Protein AF-A0A950T5U3-F1 (afdb_monomer)

Radius of gyration: 17.15 Å; Cα contacts (8 Å, |Δi|>4): 150; chains: 1; bounding box: 38×32×48 Å

Sequence (134 aa):
EMARAEHLTLATDRLVYFAHWITPELMPKRYDTHFFIAPAPEEQEAIYDRLETTEGVWIQPGAALQGFKQKQFPIAFPTYHQLRDLAAFHSIQEALDAARMRYIPTHRPIMTLKDGKRHLQLPDDDSPDGLWIV

Structure (mmCIF, N/CA/C/O backbone):
data_AF-A0A950T5U3-F1
#
_entry.id   AF-A0A950T5U3-F1
#
loop_
_atom_site.group_PDB
_atom_site.id
_atom_site.type_symbol
_atom_site.label_atom_id
_atom_site.label_alt_id
_atom_site.label_comp_id
_atom_site.label_asym_id
_atom_site.label_entity_id
_atom_site.label_seq_id
_atom_site.pdbx_PDB_ins_code
_atom_site.Cartn_x
_atom_site.Cartn_y
_atom_site.Cartn_z
_atom_site.occupancy
_atom_site.B_iso_or_equiv
_atom_site.auth_seq_id
_atom_site.auth_comp_id
_atom_site.auth_asym_id
_atom_site.auth_atom_id
_atom_site.pdbx_PDB_model_num
ATOM 1 N N . GLU A 1 1 ? 4.443 -14.213 20.468 1.00 80.00 1 GLU A N 1
ATOM 2 C CA . GLU A 1 1 ? 4.926 -13.859 21.820 1.00 80.00 1 GLU A CA 1
ATOM 3 C C . GLU A 1 1 ? 4.019 -12.876 22.563 1.00 80.00 1 GLU A C 1
ATOM 5 O O . GLU A 1 1 ? 3.261 -13.359 23.391 1.00 80.00 1 GLU A O 1
ATOM 10 N N . MET A 1 2 ? 3.984 -11.570 22.253 1.00 92.31 2 MET A N 1
ATOM 11 C CA . MET A 1 2 ? 3.206 -10.574 23.032 1.00 92.31 2 MET A CA 1
ATOM 12 C C . MET A 1 2 ? 1.724 -10.939 23.238 1.00 92.31 2 MET A C 1
ATOM 14 O O . MET A 1 2 ? 1.284 -11.059 24.373 1.00 92.31 2 MET A O 1
ATOM 18 N N . ALA A 1 3 ? 0.963 -11.200 22.166 1.00 93.81 3 ALA A N 1
ATOM 19 C CA . ALA A 1 3 ? -0.460 -11.546 22.292 1.00 93.81 3 ALA A CA 1
ATOM 20 C C . ALA A 1 3 ? -0.703 -12.780 23.181 1.00 93.81 3 ALA A C 1
ATOM 22 O O . ALA A 1 3 ? -1.693 -12.845 23.895 1.00 93.81 3 ALA A O 1
ATOM 23 N N . ARG A 1 4 ? 0.226 -13.746 23.185 1.00 93.81 4 ARG A N 1
ATOM 24 C CA . ARG A 1 4 ? 0.134 -14.927 24.051 1.00 93.81 4 ARG A CA 1
ATOM 25 C C . ARG A 1 4 ? 0.408 -14.575 25.514 1.00 93.81 4 ARG A C 1
ATOM 27 O O . ARG A 1 4 ? -0.318 -15.061 26.372 1.00 93.81 4 ARG A O 1
ATOM 34 N N . ALA A 1 5 ? 1.438 -13.770 25.782 1.00 96.88 5 ALA A N 1
ATOM 35 C CA . ALA A 1 5 ? 1.803 -13.345 27.134 1.00 96.88 5 ALA A CA 1
ATOM 36 C C . ALA A 1 5 ? 0.695 -12.512 27.796 1.00 96.88 5 ALA A C 1
ATOM 38 O O . ALA A 1 5 ? 0.412 -12.695 28.972 1.00 96.88 5 ALA A O 1
ATOM 39 N N . GLU A 1 6 ? 0.021 -11.675 27.007 1.00 96.31 6 GLU A N 1
ATOM 40 C CA . GLU A 1 6 ? -1.059 -10.794 27.465 1.00 96.31 6 GLU A CA 1
ATOM 41 C C . GLU A 1 6 ? -2.461 -11.423 27.334 1.00 96.31 6 GLU A C 1
ATOM 43 O O . GLU A 1 6 ? -3.469 -10.747 27.515 1.00 96.31 6 GLU A O 1
ATOM 48 N N . HIS A 1 7 ? -2.554 -12.715 26.988 1.00 95.94 7 HIS A N 1
ATOM 49 C CA . HIS A 1 7 ? -3.822 -13.432 26.782 1.00 95.94 7 HIS A CA 1
ATOM 50 C C . HIS A 1 7 ? -4.786 -12.764 25.776 1.00 95.94 7 HIS A C 1
ATOM 52 O O . HIS A 1 7 ? -6.008 -12.857 25.896 1.00 95.94 7 HIS A O 1
ATOM 58 N N . LEU A 1 8 ? -4.235 -12.119 24.749 1.00 95.94 8 LEU A N 1
ATOM 59 C CA . LEU A 1 8 ? -4.973 -11.449 23.684 1.00 95.94 8 LEU A CA 1
ATOM 60 C C . LEU A 1 8 ? -5.214 -12.382 22.491 1.00 95.94 8 LEU A C 1
ATOM 62 O O . LEU A 1 8 ? -4.368 -13.198 22.119 1.00 95.94 8 LEU A O 1
ATOM 66 N N . THR A 1 9 ? -6.361 -12.203 21.834 1.00 94.81 9 THR A N 1
ATOM 67 C CA . THR A 1 9 ? -6.676 -12.850 20.552 1.00 94.81 9 THR A CA 1
ATOM 68 C C . THR A 1 9 ? -6.510 -11.846 19.417 1.00 94.81 9 THR A C 1
ATOM 70 O O . THR A 1 9 ? -6.968 -10.710 19.514 1.00 94.81 9 THR A O 1
ATOM 73 N N . LEU A 1 10 ? -5.855 -12.260 18.331 1.00 92.94 10 LEU A N 1
ATOM 74 C CA . LEU A 1 10 ? -5.699 -11.418 17.146 1.00 92.94 10 LEU A CA 1
ATOM 75 C C . LEU A 1 10 ? -7.041 -11.296 16.412 1.00 92.94 10 LEU A C 1
ATOM 77 O O . LEU A 1 10 ? -7.615 -12.308 16.009 1.00 92.94 10 LEU A O 1
ATOM 81 N N . ALA A 1 11 ? -7.495 -10.063 16.180 1.00 92.81 11 ALA A N 1
ATOM 82 C CA . ALA A 1 11 ? -8.728 -9.752 15.449 1.00 92.81 11 ALA A CA 1
ATOM 83 C C . ALA A 1 11 ? -8.559 -9.917 13.923 1.00 92.81 11 ALA A C 1
ATOM 85 O O . ALA A 1 11 ? -8.723 -8.979 13.141 1.00 92.81 11 ALA A O 1
ATOM 86 N N . THR A 1 12 ? -8.143 -11.111 13.497 1.00 93.75 12 THR A N 1
ATOM 87 C CA . THR A 1 12 ? -7.882 -11.443 12.083 1.00 93.75 12 THR A CA 1
ATOM 88 C C . THR A 1 12 ? -9.149 -11.465 11.229 1.00 93.75 12 THR A C 1
ATOM 90 O O . THR A 1 12 ? -9.074 -11.250 10.025 1.00 93.75 12 THR A O 1
ATOM 93 N N . ASP A 1 13 ? -10.311 -11.631 11.856 1.00 93.19 13 ASP A N 1
ATOM 94 C CA . ASP A 1 13 ? -11.645 -11.520 11.265 1.00 93.19 13 ASP A CA 1
ATOM 95 C C . ASP A 1 13 ? -11.964 -10.106 10.748 1.00 93.19 13 ASP A C 1
ATOM 97 O O . ASP A 1 13 ? -12.822 -9.934 9.882 1.00 93.19 13 ASP A O 1
ATOM 101 N N . ARG A 1 14 ? -11.249 -9.087 11.243 1.00 92.81 14 ARG A N 1
ATOM 102 C CA . ARG A 1 14 ? -11.392 -7.693 10.798 1.00 92.81 14 ARG A CA 1
ATOM 103 C C . ARG A 1 14 ? -10.524 -7.345 9.590 1.00 92.81 14 ARG A C 1
ATOM 105 O O . ARG A 1 14 ? -10.706 -6.266 9.025 1.00 92.81 14 ARG A O 1
ATOM 112 N N . LEU A 1 15 ? -9.586 -8.213 9.204 1.00 96.19 15 LEU A N 1
ATOM 113 C CA . LEU A 1 15 ? -8.719 -7.993 8.049 1.00 96.19 15 LEU A CA 1
ATOM 114 C C . LEU A 1 15 ? -9.465 -8.336 6.760 1.00 96.19 15 LEU A C 1
ATOM 116 O O . LEU A 1 15 ? -9.972 -9.444 6.594 1.00 96.19 15 LEU A O 1
ATOM 120 N N . VAL A 1 16 ? -9.479 -7.403 5.812 1.00 97.75 16 VAL A N 1
ATOM 121 C CA . VAL A 1 16 ? -9.984 -7.642 4.458 1.00 97.75 16 VAL A CA 1
ATOM 122 C C . VAL A 1 16 ? -8.804 -7.704 3.503 1.00 97.75 16 VAL A C 1
ATOM 124 O O . VAL A 1 16 ? -7.981 -6.789 3.461 1.00 97.75 16 VAL A O 1
ATOM 127 N N . TYR A 1 17 ? -8.707 -8.798 2.747 1.00 97.75 17 TYR A N 1
ATOM 128 C CA . TYR A 1 17 ? -7.646 -8.972 1.763 1.00 97.75 17 TYR A CA 1
ATOM 129 C C . TYR A 1 17 ? -7.795 -7.948 0.639 1.00 97.75 17 TYR A C 1
ATOM 131 O O . TYR A 1 17 ? -8.868 -7.816 0.053 1.00 97.75 17 TYR A O 1
ATOM 139 N N . PHE A 1 18 ? -6.730 -7.197 0.369 1.00 97.88 18 PHE A N 1
ATOM 140 C CA . PHE A 1 18 ? -6.815 -6.005 -0.467 1.00 97.88 18 PHE A CA 1
ATOM 141 C C . PHE A 1 18 ? -5.958 -6.082 -1.720 1.00 97.88 18 PHE A C 1
ATOM 143 O O . PHE A 1 18 ? -6.424 -5.680 -2.782 1.00 97.88 18 PHE A O 1
ATOM 150 N N . ALA A 1 19 ? -4.725 -6.577 -1.631 1.00 97.50 19 ALA A N 1
ATOM 151 C CA . ALA A 1 19 ? -3.849 -6.655 -2.794 1.00 97.50 19 ALA A CA 1
ATOM 152 C C . ALA A 1 19 ? -2.779 -7.737 -2.646 1.00 97.50 19 ALA A C 1
ATOM 154 O O . ALA A 1 19 ? -2.410 -8.134 -1.539 1.00 97.50 19 ALA A O 1
ATOM 155 N N . HIS A 1 20 ? -2.233 -8.167 -3.779 1.00 97.88 20 HIS A N 1
ATOM 156 C CA . HIS A 1 20 ? -1.144 -9.132 -3.842 1.00 97.88 20 HIS A CA 1
ATOM 157 C C . HIS A 1 20 ? -0.060 -8.632 -4.779 1.00 97.88 20 HIS A C 1
ATOM 159 O O . HIS A 1 20 ? -0.339 -8.379 -5.947 1.00 97.88 20 HIS A O 1
ATOM 165 N N . TRP A 1 21 ? 1.165 -8.482 -4.284 1.00 96.94 21 TRP A N 1
ATOM 166 C CA . TRP A 1 21 ? 2.270 -7.944 -5.068 1.00 96.94 21 TRP A CA 1
ATOM 167 C C . TRP A 1 21 ? 3.511 -8.802 -4.919 1.00 96.94 21 TRP A C 1
ATOM 169 O O . TRP A 1 21 ? 3.953 -9.076 -3.807 1.00 96.94 21 TRP A O 1
ATOM 179 N N . ILE A 1 22 ? 4.121 -9.152 -6.047 1.00 96.44 22 ILE A N 1
ATOM 180 C CA . ILE A 1 22 ? 5.404 -9.848 -6.068 1.00 96.44 22 ILE A CA 1
ATOM 181 C C . ILE A 1 22 ? 6.444 -8.942 -6.707 1.00 96.44 22 ILE A C 1
ATOM 183 O O . ILE A 1 22 ? 6.262 -8.442 -7.816 1.00 96.44 22 ILE A O 1
ATOM 187 N N . THR A 1 23 ? 7.555 -8.739 -6.001 1.00 93.31 23 THR A N 1
ATOM 188 C CA . THR A 1 23 ? 8.661 -7.907 -6.484 1.00 93.31 23 THR A CA 1
ATOM 189 C C . THR A 1 23 ? 9.243 -8.471 -7.796 1.00 93.31 23 THR A C 1
ATOM 191 O O . THR A 1 23 ? 9.428 -9.698 -7.890 1.00 93.31 23 THR A O 1
ATOM 194 N N . PRO A 1 24 ? 9.574 -7.612 -8.787 1.00 92.56 24 PRO A N 1
ATOM 195 C CA . PRO A 1 24 ? 10.161 -8.042 -10.055 1.00 92.56 24 PRO A CA 1
ATOM 196 C C . PRO A 1 24 ? 11.382 -8.947 -9.879 1.00 92.56 24 PRO A C 1
ATOM 198 O O . PRO A 1 24 ? 12.158 -8.796 -8.935 1.00 92.56 24 PRO A O 1
ATOM 201 N N . GLU A 1 25 ? 11.595 -9.851 -10.832 1.00 89.25 25 GLU A N 1
ATOM 202 C CA . GLU A 1 25 ? 12.706 -10.814 -10.800 1.00 89.25 25 GLU A CA 1
ATOM 203 C C . GLU A 1 25 ? 14.087 -10.154 -10.834 1.00 89.25 25 GLU A C 1
ATOM 205 O O . GLU A 1 25 ? 15.021 -10.645 -10.209 1.00 89.25 25 GLU A O 1
ATOM 210 N N . LEU A 1 26 ? 14.204 -9.005 -11.503 1.00 87.12 26 LEU A N 1
ATOM 211 C CA . LEU A 1 26 ? 15.461 -8.264 -11.632 1.00 87.12 26 LEU A CA 1
ATOM 212 C C . LEU A 1 26 ? 15.829 -7.443 -10.383 1.00 87.12 26 LEU A C 1
ATOM 214 O O . LEU A 1 26 ? 16.856 -6.762 -10.380 1.00 87.12 26 LEU A O 1
ATOM 218 N N . MET A 1 27 ? 15.010 -7.468 -9.325 1.00 85.25 27 MET A N 1
ATOM 219 C CA . MET A 1 27 ? 15.355 -6.824 -8.058 1.00 85.25 27 MET A CA 1
ATOM 220 C C . MET A 1 27 ? 16.148 -7.783 -7.157 1.00 85.25 27 MET A C 1
ATOM 222 O O . MET A 1 27 ? 15.753 -8.934 -6.989 1.00 85.25 27 MET A O 1
ATOM 226 N N . PRO A 1 28 ? 17.244 -7.321 -6.522 1.00 88.00 28 PRO A N 1
ATOM 227 C CA . PRO A 1 28 ? 18.133 -8.186 -5.740 1.00 88.00 28 PRO A CA 1
ATOM 228 C C . PRO A 1 28 ? 17.474 -8.746 -4.473 1.00 88.00 28 PRO A C 1
ATOM 230 O O . PRO A 1 28 ? 17.849 -9.814 -3.998 1.00 88.00 28 PRO A O 1
ATOM 233 N N . LYS A 1 29 ? 16.493 -8.025 -3.918 1.00 91.62 29 LYS A N 1
ATOM 234 C CA . LYS A 1 29 ? 15.623 -8.491 -2.836 1.00 91.62 29 LYS A CA 1
ATOM 235 C C . LYS A 1 29 ? 14.212 -8.599 -3.380 1.00 91.62 29 LYS A C 1
ATOM 237 O O . LYS A 1 29 ? 13.740 -7.670 -4.036 1.00 91.62 29 LYS A O 1
ATOM 242 N N . ARG A 1 30 ? 13.558 -9.722 -3.096 1.00 94.56 30 ARG A N 1
ATOM 243 C CA . ARG A 1 30 ? 12.221 -10.024 -3.591 1.00 94.56 30 ARG A CA 1
ATOM 244 C C . ARG A 1 30 ? 11.308 -10.423 -2.450 1.00 94.56 30 ARG A C 1
ATOM 246 O O . ARG A 1 30 ? 11.724 -11.142 -1.547 1.00 94.56 30 ARG A O 1
ATOM 253 N N . TYR A 1 31 ? 10.071 -9.970 -2.548 1.00 95.88 31 TYR A N 1
ATOM 254 C CA . TYR A 1 31 ? 9.016 -10.230 -1.590 1.00 95.88 31 TYR A CA 1
ATOM 255 C C . TYR A 1 31 ? 7.771 -10.706 -2.328 1.00 95.88 31 TYR A C 1
ATOM 257 O O . TYR A 1 31 ? 7.496 -10.270 -3.451 1.00 95.88 31 TYR A O 1
ATOM 265 N N . ASP A 1 32 ? 7.052 -11.610 -1.678 1.00 97.50 32 ASP A N 1
ATOM 266 C CA . ASP A 1 32 ? 5.694 -11.998 -2.019 1.00 97.50 32 ASP A CA 1
ATOM 267 C C . ASP A 1 32 ? 4.780 -11.403 -0.941 1.00 97.50 32 ASP A C 1
ATOM 269 O O . ASP A 1 32 ? 4.721 -11.895 0.188 1.00 97.50 32 ASP A O 1
ATOM 273 N N . THR A 1 33 ? 4.189 -10.248 -1.247 1.00 97.50 33 THR A N 1
ATOM 274 C CA . THR A 1 33 ? 3.551 -9.386 -0.253 1.00 97.50 33 THR A CA 1
ATOM 275 C C . THR A 1 33 ? 2.040 -9.387 -0.422 1.00 97.50 33 THR A C 1
ATOM 277 O O . THR A 1 33 ? 1.497 -8.950 -1.441 1.00 97.50 33 THR A O 1
ATOM 280 N N . HIS A 1 34 ? 1.356 -9.825 0.631 1.00 97.75 34 HIS A N 1
ATOM 281 C CA . HIS A 1 34 ? -0.093 -9.772 0.770 1.00 97.75 34 HIS A CA 1
ATOM 282 C C . HIS A 1 34 ? -0.482 -8.543 1.594 1.00 97.75 34 HIS A C 1
ATOM 284 O O . HIS A 1 34 ? 0.009 -8.356 2.706 1.00 97.75 34 HIS A O 1
ATOM 290 N N . PHE A 1 35 ? -1.368 -7.715 1.052 1.00 97.81 35 PHE A N 1
ATOM 291 C CA . PHE A 1 35 ? -1.858 -6.506 1.701 1.00 97.81 35 PHE A CA 1
ATOM 292 C C . PHE A 1 35 ? -3.283 -6.699 2.195 1.00 97.81 35 PHE A C 1
ATOM 294 O O . PHE A 1 35 ? -4.116 -7.315 1.524 1.00 97.81 35 PHE A O 1
ATOM 301 N N . PHE A 1 36 ? -3.560 -6.117 3.354 1.00 97.69 36 PHE A N 1
ATOM 302 C CA . PHE A 1 36 ? -4.856 -6.150 4.011 1.00 97.69 36 PHE A CA 1
ATOM 303 C C . PHE A 1 36 ? -5.239 -4.740 4.442 1.00 97.69 36 PHE A C 1
ATOM 305 O O . PHE A 1 36 ? -4.368 -3.926 4.750 1.00 97.69 36 PHE A O 1
ATOM 312 N N . ILE A 1 37 ? -6.538 -4.474 4.498 1.00 97.69 37 ILE A N 1
ATOM 313 C CA . ILE A 1 37 ? -7.095 -3.251 5.078 1.00 97.69 37 ILE A CA 1
ATOM 314 C C . ILE A 1 37 ? -8.007 -3.605 6.251 1.00 97.69 37 ILE A C 1
ATOM 316 O O . ILE A 1 37 ? -8.631 -4.667 6.271 1.00 97.69 37 ILE A O 1
ATOM 320 N N . ALA A 1 38 ? -8.080 -2.708 7.229 1.00 96.44 38 ALA A N 1
ATOM 321 C CA . ALA A 1 38 ? -8.979 -2.813 8.368 1.00 96.44 38 ALA A CA 1
ATOM 322 C C . ALA A 1 38 ? -9.300 -1.413 8.914 1.00 96.44 38 ALA A C 1
ATOM 324 O O . ALA A 1 38 ? -8.462 -0.514 8.811 1.00 96.44 38 ALA A O 1
ATOM 325 N N . PRO A 1 39 ? -10.485 -1.216 9.516 1.00 94.62 39 PRO A N 1
ATOM 326 C CA . PRO A 1 39 ? -10.783 0.008 10.245 1.00 94.62 39 PRO A CA 1
ATOM 327 C C . PRO A 1 39 ? -9.875 0.106 11.474 1.00 94.62 39 PRO A C 1
ATOM 329 O O . PRO A 1 39 ? -9.876 -0.802 12.314 1.00 94.62 39 PRO A O 1
ATOM 332 N N . ALA A 1 40 ? -9.129 1.206 11.584 1.00 91.94 40 ALA A N 1
ATOM 333 C CA . ALA A 1 40 ? -8.391 1.528 12.798 1.00 91.94 40 ALA A CA 1
ATOM 334 C C . ALA A 1 40 ? -9.373 1.727 13.972 1.00 91.94 40 ALA A C 1
ATOM 336 O O . ALA A 1 40 ? -10.484 2.218 13.746 1.00 91.94 40 ALA A O 1
ATOM 337 N N . PRO A 1 41 ? -9.009 1.335 15.206 1.00 89.94 41 PRO A N 1
ATOM 338 C CA . PRO A 1 41 ? -9.776 1.706 16.390 1.00 89.94 41 PRO A CA 1
ATOM 339 C C . PRO A 1 41 ? -9.952 3.224 16.481 1.00 89.94 41 PRO A C 1
ATOM 341 O O . PRO A 1 41 ? -9.069 3.982 16.070 1.00 89.94 41 PRO A O 1
ATOM 344 N N . GLU A 1 42 ? -11.084 3.656 17.033 1.00 89.12 42 GLU A N 1
ATOM 345 C CA . GLU A 1 42 ? -11.280 5.064 17.377 1.00 89.12 42 GLU A CA 1
ATOM 346 C C . GLU A 1 42 ? -10.163 5.521 18.325 1.00 89.12 42 GLU A C 1
ATOM 348 O O . GLU A 1 42 ? -9.646 4.729 19.111 1.00 89.12 42 GLU A O 1
ATOM 353 N N . GLU A 1 43 ? -9.758 6.787 18.200 1.00 89.81 43 GLU A N 1
ATOM 354 C CA . GLU A 1 43 ? -8.725 7.418 19.042 1.00 89.81 43 GLU A CA 1
ATOM 355 C C . GLU A 1 43 ? -7.305 6.834 18.906 1.00 89.81 43 GLU A C 1
ATOM 357 O O . GLU A 1 43 ? -6.391 7.260 19.610 1.00 89.81 43 GLU A O 1
ATOM 362 N N . GLN A 1 44 ? -7.066 5.910 17.969 1.00 89.94 44 GLN A N 1
ATOM 363 C CA . GLN A 1 44 ? -5.725 5.385 17.725 1.00 89.94 44 GLN A CA 1
ATOM 364 C C . GLN A 1 44 ? -4.783 6.492 17.232 1.00 89.94 44 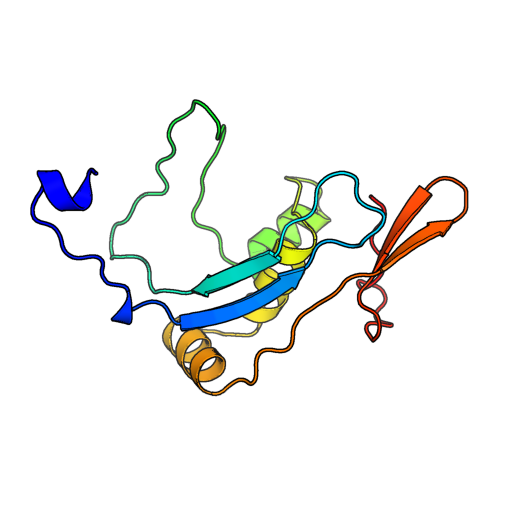GLN A C 1
ATOM 366 O O . GLN A 1 44 ? -4.931 7.015 16.127 1.00 89.94 44 GLN A O 1
ATOM 371 N N . GLU A 1 45 ? -3.737 6.783 17.999 1.00 90.44 45 GLU A N 1
ATOM 372 C CA . GLU A 1 45 ? -2.660 7.673 17.571 1.00 90.44 45 GLU A CA 1
ATOM 373 C C . GLU A 1 45 ? -1.632 6.934 16.697 1.00 90.44 45 GLU A C 1
ATOM 375 O O . GLU A 1 45 ? -1.354 5.742 16.887 1.00 90.44 45 GLU A O 1
ATOM 380 N N . ALA A 1 46 ? -1.046 7.650 15.733 1.00 89.69 46 ALA A N 1
ATOM 381 C CA . ALA A 1 46 ? 0.024 7.143 14.875 1.00 89.69 46 ALA A CA 1
ATOM 382 C C . ALA A 1 46 ? 1.372 7.178 15.621 1.00 89.69 46 ALA A C 1
ATOM 384 O O . ALA A 1 46 ? 2.210 8.048 15.389 1.00 89.69 46 ALA A O 1
ATOM 385 N N . ILE A 1 47 ? 1.568 6.240 16.550 1.00 89.62 47 ILE A N 1
ATOM 386 C CA . ILE A 1 47 ? 2.808 6.093 17.324 1.00 89.62 47 ILE A CA 1
ATOM 387 C C . ILE A 1 47 ? 3.706 5.047 16.658 1.00 89.62 47 ILE A C 1
ATOM 389 O O . ILE A 1 47 ? 3.241 4.004 16.203 1.00 89.62 47 ILE A O 1
ATOM 393 N N . TYR A 1 48 ? 5.004 5.325 16.619 1.00 88.19 48 TYR A N 1
ATOM 394 C CA . TYR A 1 48 ? 6.028 4.479 16.015 1.00 88.19 48 TYR A CA 1
ATOM 395 C C . TYR A 1 48 ? 7.243 4.371 16.949 1.00 88.19 48 TYR A C 1
ATOM 397 O O . TYR A 1 48 ? 7.421 5.192 17.851 1.00 88.19 48 TYR A O 1
ATOM 405 N N . ASP A 1 49 ? 8.070 3.343 16.755 1.00 88.94 49 ASP A N 1
ATOM 406 C CA . ASP A 1 49 ? 9.136 2.948 17.690 1.00 88.94 49 ASP A CA 1
ATOM 407 C C . ASP A 1 49 ? 10.324 3.922 17.774 1.00 88.94 49 ASP A C 1
ATOM 409 O O . ASP A 1 49 ? 11.105 3.860 18.723 1.00 88.94 49 ASP A O 1
ATOM 413 N N . ARG A 1 50 ? 10.451 4.830 16.797 1.00 86.56 50 ARG A N 1
ATOM 414 C CA . ARG A 1 50 ? 11.576 5.765 16.619 1.00 86.56 50 ARG A CA 1
ATOM 415 C C . ARG A 1 50 ? 12.937 5.087 16.422 1.00 86.56 50 ARG A C 1
ATOM 417 O O . ARG A 1 50 ? 13.960 5.766 16.498 1.00 86.56 50 ARG A O 1
ATOM 424 N N . LEU A 1 51 ? 12.960 3.777 16.182 1.00 90.88 51 LEU A N 1
ATOM 425 C CA . LEU A 1 51 ? 14.174 2.999 15.943 1.00 90.88 51 LEU A CA 1
ATOM 426 C C . LEU A 1 51 ? 14.341 2.732 14.451 1.00 90.88 51 LEU A C 1
ATOM 428 O O . LEU A 1 51 ? 15.359 3.100 13.870 1.00 90.88 51 LEU A O 1
ATOM 432 N N . GLU A 1 52 ? 13.332 2.123 13.832 1.00 91.38 52 GLU A N 1
ATOM 433 C CA . GLU A 1 52 ? 13.308 1.881 12.388 1.00 91.38 52 GLU A CA 1
ATOM 434 C C . GLU A 1 52 ? 12.564 3.000 11.655 1.00 91.38 52 GLU A C 1
ATOM 436 O O . GLU A 1 52 ? 12.960 3.424 10.569 1.00 91.38 52 GLU A O 1
ATOM 441 N N . THR A 1 53 ? 11.495 3.506 12.269 1.00 91.75 53 THR A N 1
ATOM 442 C CA . THR A 1 53 ? 10.624 4.517 11.666 1.00 91.75 53 THR A CA 1
ATOM 443 C C . THR A 1 53 ? 10.935 5.897 12.234 1.00 91.75 53 THR A C 1
ATOM 445 O O . THR A 1 53 ? 11.018 6.060 13.446 1.00 91.75 53 THR A O 1
ATOM 448 N N . THR A 1 54 ? 11.082 6.917 11.386 1.00 89.38 54 THR A N 1
ATOM 449 C CA . THR A 1 54 ? 11.369 8.293 11.835 1.00 89.38 54 THR A CA 1
ATOM 450 C C . THR A 1 54 ? 10.120 9.146 12.024 1.00 89.38 54 THR A C 1
ATOM 452 O O . THR A 1 54 ? 10.146 10.071 12.837 1.00 89.38 54 THR A O 1
ATOM 455 N N . GLU A 1 55 ? 9.039 8.844 11.300 1.00 89.75 55 GLU A N 1
ATOM 456 C CA . GLU A 1 55 ? 7.791 9.616 11.263 1.00 89.75 55 GLU A CA 1
ATOM 457 C C . GLU A 1 55 ? 6.578 8.703 11.031 1.00 89.75 55 GLU A C 1
ATOM 459 O O . GLU A 1 55 ? 6.680 7.676 10.362 1.00 89.75 55 GLU A O 1
ATOM 464 N N . GLY A 1 56 ? 5.415 9.100 11.551 1.00 90.81 56 GLY A N 1
ATOM 465 C CA . GLY A 1 56 ? 4.148 8.389 11.387 1.00 90.81 56 GLY A CA 1
ATOM 466 C C . GLY A 1 56 ? 2.975 9.362 11.460 1.00 90.81 56 GLY A C 1
ATOM 467 O O . GLY A 1 56 ? 2.957 10.255 12.304 1.00 90.81 56 GLY A O 1
ATOM 468 N N . VAL A 1 57 ? 2.008 9.220 10.550 1.00 92.81 57 VAL A N 1
ATOM 469 C CA . VAL A 1 57 ? 0.863 10.132 10.440 1.00 92.81 57 VAL A CA 1
ATOM 470 C C . VAL A 1 57 ? -0.378 9.401 9.932 1.00 92.81 57 VAL A C 1
ATOM 472 O O . VAL A 1 57 ? -0.283 8.511 9.087 1.00 92.81 57 VAL A O 1
ATOM 475 N N . TRP A 1 58 ? -1.553 9.820 10.405 1.00 94.31 58 TRP A N 1
ATOM 476 C CA . TRP A 1 58 ? -2.825 9.502 9.759 1.00 94.31 58 TRP A CA 1
ATOM 477 C C . TRP A 1 58 ? -3.112 10.524 8.662 1.00 94.31 58 TRP A C 1
ATOM 479 O O . TRP A 1 58 ? -3.277 11.712 8.935 1.00 94.31 58 TRP A O 1
ATOM 489 N N . ILE A 1 59 ? -3.174 10.070 7.413 1.00 95.50 59 ILE A N 1
ATOM 490 C CA . ILE A 1 59 ? -3.363 10.929 6.243 1.00 95.50 59 ILE A CA 1
ATOM 491 C C . ILE A 1 59 ? -4.385 10.312 5.289 1.00 95.50 59 ILE A C 1
ATOM 493 O O . ILE A 1 59 ? -4.440 9.096 5.112 1.00 95.50 59 ILE A O 1
ATOM 497 N N . GLN A 1 60 ? -5.196 11.160 4.656 1.00 96.12 60 GLN A N 1
ATOM 498 C CA . GLN A 1 60 ? -6.124 10.722 3.616 1.00 96.12 60 GLN A CA 1
ATOM 499 C C . GLN A 1 60 ? -5.349 10.237 2.376 1.00 96.12 60 GLN A C 1
ATOM 501 O O . GLN A 1 60 ? -4.392 10.909 1.975 1.00 96.12 60 GLN A O 1
ATOM 506 N N . PRO A 1 61 ? -5.761 9.142 1.707 1.00 97.38 61 PRO A N 1
ATOM 507 C CA . PRO A 1 61 ? -5.017 8.588 0.573 1.00 97.38 61 PRO A CA 1
ATOM 508 C C . PRO A 1 61 ? -4.741 9.605 -0.543 1.00 97.38 61 PRO A C 1
ATOM 510 O O . PRO A 1 61 ? -3.611 9.720 -1.016 1.00 97.38 61 PRO A O 1
ATOM 513 N N . GLY A 1 62 ? -5.738 10.422 -0.902 1.00 97.38 62 GLY A N 1
ATOM 514 C CA . GLY A 1 62 ? -5.578 11.485 -1.900 1.00 97.38 62 GLY A CA 1
ATOM 515 C C . GLY A 1 62 ? -4.546 12.549 -1.504 1.00 97.38 62 GLY A C 1
ATOM 516 O O . GLY A 1 62 ? -3.743 12.974 -2.337 1.00 97.38 62 GLY A O 1
ATOM 517 N N . ALA A 1 63 ? -4.508 12.932 -0.225 1.00 97.88 63 ALA A N 1
ATOM 518 C CA . ALA A 1 63 ? -3.521 13.879 0.291 1.00 97.88 63 ALA A CA 1
ATOM 519 C C . A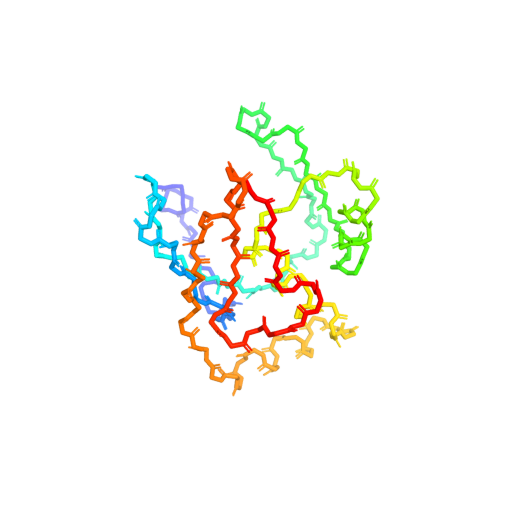LA A 1 63 ? -2.104 13.279 0.282 1.00 97.88 63 ALA A C 1
ATOM 521 O O . ALA A 1 63 ? -1.155 13.965 -0.090 1.00 97.88 63 ALA A O 1
ATOM 522 N N . ALA A 1 64 ? -1.956 11.989 0.601 1.00 97.50 64 ALA A N 1
ATOM 523 C CA . ALA A 1 64 ? -0.670 11.297 0.513 1.00 97.50 64 ALA A CA 1
ATOM 524 C C . ALA A 1 64 ? -0.131 11.263 -0.929 1.00 97.50 64 ALA A C 1
ATOM 526 O O . ALA A 1 64 ? 1.038 11.569 -1.167 1.00 97.50 64 ALA A O 1
ATOM 527 N N . LEU A 1 65 ? -0.994 10.973 -1.909 1.00 96.81 65 LEU A N 1
ATOM 528 C CA . LEU A 1 65 ? -0.635 11.014 -3.332 1.00 96.81 65 LEU A CA 1
ATOM 529 C C . LEU A 1 65 ? -0.225 12.424 -3.780 1.00 96.81 65 LEU A C 1
ATOM 531 O O . LEU A 1 65 ? 0.720 12.578 -4.556 1.00 96.81 65 LEU A O 1
ATOM 535 N N . GLN A 1 66 ? -0.912 13.461 -3.294 1.00 97.12 66 GLN A N 1
ATOM 536 C CA . GLN A 1 66 ? -0.550 14.850 -3.573 1.00 97.12 66 GLN A CA 1
ATOM 537 C C . GLN A 1 66 ? 0.809 15.215 -2.958 1.00 97.12 66 GLN A C 1
ATOM 539 O O . GLN A 1 66 ? 1.641 15.807 -3.649 1.00 97.12 66 GLN A O 1
ATOM 544 N N . GLY A 1 67 ? 1.062 14.821 -1.707 1.00 96.94 67 GLY A N 1
ATOM 545 C CA . GLY A 1 67 ? 2.348 15.019 -1.033 1.00 96.94 67 GLY A CA 1
ATOM 546 C C . GLY A 1 67 ? 3.503 14.347 -1.778 1.00 96.94 67 GLY A C 1
ATOM 547 O O . GLY A 1 67 ? 4.543 14.970 -2.000 1.00 96.94 67 GLY A O 1
ATOM 548 N N . PHE A 1 68 ? 3.286 13.130 -2.287 1.00 95.25 68 PHE A N 1
ATOM 549 C CA . PH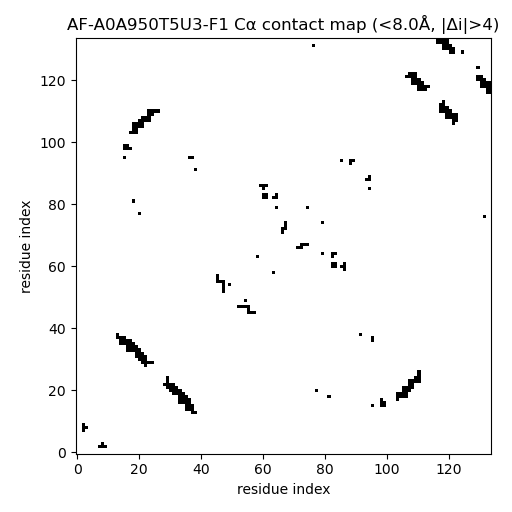E A 1 68 ? 4.245 12.441 -3.153 1.00 95.25 68 PHE A CA 1
ATOM 550 C C . PHE A 1 68 ? 4.527 13.205 -4.453 1.00 95.25 68 PHE A C 1
ATOM 552 O O . PHE A 1 68 ? 5.689 13.434 -4.790 1.00 95.25 68 PHE A O 1
ATOM 559 N N . LYS A 1 69 ? 3.487 13.683 -5.157 1.00 94.00 69 LYS A N 1
ATOM 560 C CA . LYS A 1 69 ? 3.651 14.513 -6.371 1.00 94.00 69 LYS A CA 1
ATOM 561 C C . LYS A 1 69 ? 4.441 15.797 -6.093 1.00 94.00 69 LYS A C 1
ATOM 563 O O . LYS A 1 69 ? 5.211 16.245 -6.939 1.00 94.00 69 LYS A O 1
ATOM 568 N N . GLN A 1 70 ? 4.277 16.366 -4.901 1.00 96.81 70 GLN A N 1
ATOM 569 C CA . GLN A 1 70 ? 5.000 17.551 -4.433 1.00 96.81 70 GLN A CA 1
ATOM 570 C C . GLN A 1 70 ? 6.379 17.234 -3.830 1.00 96.81 70 GLN A C 1
ATOM 572 O O . GLN 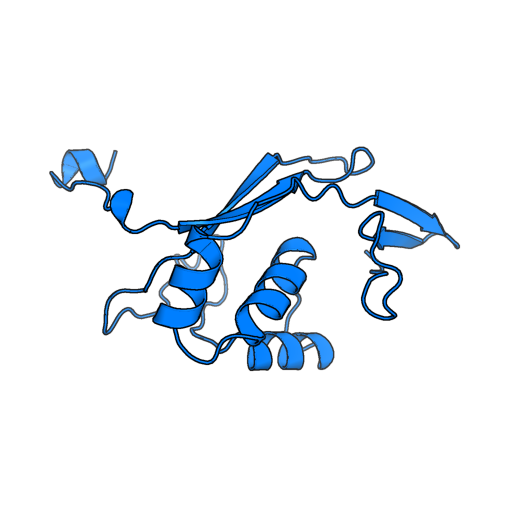A 1 70 ? 7.061 18.150 -3.377 1.00 96.81 70 GLN A O 1
ATOM 577 N N . LYS A 1 71 ? 6.814 15.965 -3.852 1.00 95.62 71 LYS A N 1
ATOM 578 C CA . LYS A 1 71 ? 8.098 15.490 -3.310 1.00 95.62 71 LYS A CA 1
ATOM 579 C C . LYS A 1 71 ? 8.282 15.770 -1.813 1.00 95.62 71 LYS A C 1
ATOM 581 O O . LYS A 1 71 ? 9.409 15.941 -1.359 1.00 95.62 71 LYS A O 1
ATOM 586 N N . GLN A 1 72 ? 7.190 15.808 -1.050 1.00 95.94 72 GLN A N 1
ATOM 587 C CA . GLN A 1 72 ? 7.242 15.993 0.404 1.00 95.94 72 GLN A CA 1
ATOM 588 C C . GLN A 1 72 ? 7.805 14.754 1.111 1.00 95.94 72 GLN A C 1
ATOM 590 O O . GLN A 1 72 ? 8.553 14.876 2.072 1.00 95.94 72 GLN A O 1
ATOM 595 N N . PHE A 1 73 ? 7.477 13.565 0.606 1.00 93.50 73 PHE A N 1
ATOM 596 C CA . PHE A 1 73 ? 7.993 12.281 1.077 1.00 93.50 73 PHE A CA 1
ATOM 597 C C . PHE A 1 73 ? 7.940 11.243 -0.056 1.00 93.50 73 PHE A C 1
ATOM 599 O O . PHE A 1 73 ? 7.123 11.376 -0.976 1.00 93.50 73 PHE A O 1
ATOM 606 N N . PRO A 1 74 ? 8.809 10.216 -0.032 1.00 92.69 74 PRO A N 1
ATOM 607 C CA . PRO A 1 74 ? 8.756 9.130 -1.002 1.00 92.69 74 PRO A CA 1
ATOM 608 C C . PRO A 1 74 ? 7.576 8.191 -0.716 1.00 92.69 74 PRO A C 1
ATOM 610 O O . PRO A 1 74 ? 7.177 8.001 0.430 1.00 92.69 74 PRO A O 1
ATOM 613 N N . ILE A 1 75 ? 7.055 7.547 -1.760 1.00 93.94 75 ILE A N 1
ATOM 614 C CA . ILE A 1 75 ? 6.083 6.456 -1.647 1.00 93.94 75 ILE A CA 1
ATOM 615 C C . ILE A 1 75 ? 6.593 5.281 -2.477 1.00 93.94 75 ILE A C 1
ATOM 617 O O . ILE A 1 75 ? 6.998 5.450 -3.626 1.00 93.94 75 ILE A O 1
ATOM 621 N N . ALA A 1 76 ? 6.579 4.082 -1.894 1.00 92.75 76 ALA A N 1
ATOM 622 C CA . ALA A 1 76 ? 6.921 2.862 -2.614 1.00 92.75 76 ALA A CA 1
ATOM 623 C C . ALA A 1 76 ? 5.861 2.532 -3.678 1.00 92.75 76 ALA A C 1
ATOM 625 O O . ALA A 1 76 ? 4.669 2.734 -3.458 1.00 92.75 76 ALA A O 1
ATOM 626 N N . PHE A 1 77 ? 6.282 1.953 -4.803 1.00 92.56 77 PHE A N 1
ATOM 627 C CA . PHE A 1 77 ? 5.403 1.677 -5.946 1.00 92.56 77 PHE A CA 1
ATOM 628 C C . PHE A 1 77 ? 4.114 0.903 -5.585 1.00 92.56 77 PHE A C 1
ATOM 630 O O . PHE A 1 77 ? 3.032 1.409 -5.886 1.00 92.56 77 PHE A O 1
ATOM 637 N N . PRO A 1 78 ? 4.152 -0.238 -4.856 1.00 94.12 78 PRO A N 1
ATOM 638 C CA . PRO A 1 78 ? 2.920 -0.920 -4.444 1.00 94.12 78 PRO A CA 1
ATOM 639 C C . PRO A 1 78 ? 2.027 -0.065 -3.537 1.00 94.12 78 PRO A C 1
ATOM 641 O O . PRO A 1 78 ? 0.804 -0.152 -3.624 1.00 94.12 78 PRO A O 1
ATOM 644 N N . THR A 1 79 ? 2.619 0.759 -2.667 1.00 95.38 79 THR A N 1
ATOM 645 C CA . THR A 1 79 ? 1.879 1.653 -1.765 1.00 95.38 79 THR A CA 1
ATOM 646 C C . THR A 1 79 ? 1.168 2.752 -2.549 1.00 95.38 79 THR A C 1
ATOM 648 O O . THR A 1 79 ? 0.016 3.048 -2.255 1.00 95.38 79 THR A O 1
ATOM 651 N N . TYR A 1 80 ? 1.798 3.319 -3.582 1.00 95.12 80 TYR A N 1
ATOM 652 C CA . TYR A 1 80 ? 1.169 4.330 -4.435 1.00 95.12 80 TYR A CA 1
ATOM 653 C C . TYR A 1 80 ? -0.098 3.802 -5.111 1.00 95.12 80 TYR A C 1
ATOM 655 O O . TYR A 1 80 ? -1.143 4.444 -5.033 1.00 95.12 80 TYR A O 1
ATOM 663 N N . HIS A 1 81 ? -0.030 2.619 -5.729 1.00 93.75 81 HIS A N 1
ATOM 664 C CA . HIS A 1 81 ? -1.196 2.025 -6.388 1.00 93.75 81 HIS A CA 1
ATOM 665 C C . HIS A 1 81 ? -2.321 1.723 -5.394 1.00 93.75 81 HIS A C 1
ATOM 667 O O . HIS A 1 81 ? -3.482 1.987 -5.686 1.00 93.75 81 HIS A O 1
ATOM 673 N N . GLN A 1 82 ? -1.985 1.252 -4.192 1.00 95.56 82 GLN A N 1
ATOM 674 C CA . GLN A 1 82 ? -2.979 1.018 -3.144 1.00 95.56 82 GLN A CA 1
ATOM 675 C C . GLN A 1 82 ? -3.614 2.314 -2.633 1.00 95.56 82 GLN A C 1
ATOM 677 O O . GLN A 1 82 ? -4.825 2.361 -2.447 1.00 95.56 82 GLN A O 1
ATOM 682 N N . LEU A 1 83 ? -2.831 3.382 -2.446 1.00 97.25 83 LEU A N 1
ATOM 683 C CA . LEU A 1 83 ? -3.366 4.694 -2.079 1.00 97.25 83 LEU A CA 1
ATOM 684 C C . LEU A 1 83 ? -4.255 5.265 -3.189 1.00 97.25 83 LEU A C 1
ATOM 686 O O . LEU A 1 83 ? -5.282 5.861 -2.883 1.00 97.25 83 LEU A O 1
ATOM 690 N N . ARG A 1 84 ? -3.893 5.062 -4.463 1.00 95.38 84 ARG A N 1
ATOM 691 C CA . ARG A 1 84 ? -4.712 5.448 -5.622 1.00 95.38 84 ARG A CA 1
ATOM 692 C C . ARG A 1 84 ? -6.055 4.722 -5.619 1.00 95.38 84 ARG A C 1
ATOM 694 O O . ARG A 1 84 ? -7.078 5.377 -5.776 1.00 95.38 84 ARG A O 1
ATOM 701 N N . ASP A 1 85 ? -6.048 3.409 -5.406 1.00 94.88 85 ASP A N 1
ATOM 702 C CA . ASP A 1 85 ? -7.270 2.607 -5.308 1.00 94.88 85 ASP A CA 1
ATOM 703 C C . ASP A 1 85 ? -8.137 3.058 -4.120 1.00 94.88 85 ASP A C 1
ATOM 705 O O . ASP A 1 85 ? -9.340 3.253 -4.268 1.00 94.88 85 ASP A O 1
ATOM 709 N N . LEU A 1 86 ? -7.531 3.278 -2.946 1.00 97.50 86 LEU A N 1
ATOM 710 C CA . LEU A 1 86 ? -8.250 3.722 -1.747 1.00 97.50 86 LEU A CA 1
ATOM 711 C C . LEU A 1 86 ? -8.801 5.147 -1.867 1.00 97.50 86 LEU A C 1
ATOM 713 O O . LEU A 1 86 ? -9.843 5.442 -1.289 1.00 97.50 86 LEU A O 1
ATOM 717 N N . ALA A 1 87 ? -8.137 6.023 -2.623 1.00 97.38 87 ALA A N 1
ATOM 718 C CA . ALA A 1 87 ? -8.584 7.396 -2.853 1.00 97.38 87 ALA A CA 1
ATOM 719 C C . ALA A 1 87 ? -9.892 7.489 -3.660 1.00 97.38 87 ALA A C 1
ATOM 721 O O . ALA A 1 87 ? -10.480 8.566 -3.713 1.00 97.38 87 ALA A O 1
ATOM 722 N N . ALA A 1 88 ? -10.339 6.397 -4.291 1.00 95.94 88 ALA A N 1
ATOM 723 C CA . ALA A 1 88 ? -11.601 6.352 -5.025 1.00 95.94 88 ALA A CA 1
ATOM 724 C C . ALA A 1 88 ? -12.837 6.198 -4.116 1.00 95.94 88 ALA A C 1
ATOM 726 O O . ALA A 1 88 ? -13.952 6.446 -4.573 1.00 95.94 88 ALA A O 1
ATOM 727 N N . PHE A 1 89 ? -12.655 5.793 -2.855 1.00 97.25 89 PHE A N 1
ATOM 728 C CA . PHE A 1 89 ? -13.747 5.576 -1.906 1.00 97.25 89 PHE A CA 1
ATOM 729 C C . PHE A 1 89 ? -13.951 6.784 -0.990 1.00 97.25 89 PHE A C 1
ATOM 731 O O . PHE A 1 89 ? -12.999 7.464 -0.606 1.00 97.25 89 PHE A O 1
ATOM 738 N N . HIS A 1 90 ? -15.197 7.019 -0.582 1.00 95.75 90 HIS A N 1
ATOM 739 C CA . HIS A 1 90 ? -15.586 8.162 0.251 1.00 95.75 90 HIS A CA 1
ATOM 740 C C . HIS A 1 90 ? -15.808 7.780 1.717 1.00 95.75 90 HIS A C 1
ATOM 742 O O . HIS A 1 90 ? -16.020 8.647 2.565 1.00 95.75 90 HIS A O 1
ATOM 748 N N . SER A 1 91 ? -15.775 6.484 2.035 1.00 96.69 91 SER A N 1
ATOM 749 C CA . SER A 1 91 ? -15.903 5.988 3.403 1.00 96.69 91 SER A CA 1
ATOM 750 C C . SER A 1 91 ? -15.139 4.685 3.620 1.00 96.69 91 SER A C 1
ATOM 752 O O . SER A 1 91 ? -14.872 3.925 2.688 1.00 96.69 91 SER A O 1
ATOM 754 N N . ILE A 1 92 ? -14.836 4.401 4.889 1.00 95.81 92 ILE A N 1
ATOM 755 C CA . ILE A 1 92 ? -14.214 3.139 5.308 1.00 95.81 92 ILE A CA 1
ATOM 756 C C . ILE A 1 92 ? -15.099 1.947 4.921 1.00 95.81 92 ILE A C 1
ATOM 758 O O . ILE A 1 92 ? -14.596 0.954 4.403 1.00 95.81 92 ILE A O 1
ATOM 762 N N . GLN A 1 93 ? -16.413 2.047 5.145 1.00 97.25 93 GLN A N 1
ATOM 763 C CA . GLN A 1 93 ? -17.352 0.964 4.852 1.00 97.25 93 GLN A CA 1
ATOM 764 C C . GLN A 1 93 ? -17.375 0.625 3.357 1.00 97.25 93 GLN A C 1
ATOM 766 O O . GLN A 1 93 ? -17.273 -0.543 2.995 1.00 97.25 93 GLN A O 1
ATOM 771 N N . GLU A 1 94 ? -17.429 1.645 2.497 1.00 97.75 94 GLU A N 1
ATOM 772 C CA . GLU A 1 94 ? -17.405 1.477 1.041 1.00 97.75 94 GLU A CA 1
ATOM 773 C C . GLU A 1 94 ? -16.131 0.757 0.574 1.00 97.75 94 GLU A C 1
ATOM 775 O O . GLU A 1 94 ? -16.210 -0.212 -0.182 1.00 97.75 94 GLU A O 1
ATOM 780 N N . ALA A 1 95 ? -14.964 1.169 1.084 1.00 97.62 95 ALA A N 1
ATOM 781 C CA . ALA A 1 95 ? -13.691 0.534 0.754 1.00 97.62 95 ALA A CA 1
ATOM 782 C C . ALA A 1 95 ? -13.643 -0.941 1.194 1.00 97.62 95 ALA A C 1
ATOM 784 O O . ALA A 1 95 ? -13.172 -1.800 0.445 1.00 97.62 95 ALA A O 1
ATOM 785 N N . LEU A 1 96 ? -14.143 -1.252 2.397 1.00 97.88 96 LEU A N 1
ATOM 786 C CA . LEU A 1 96 ? -14.178 -2.620 2.921 1.00 97.88 96 LEU A CA 1
ATOM 787 C C . LEU A 1 96 ? -15.126 -3.516 2.118 1.00 97.88 96 LEU A C 1
ATOM 789 O O . LEU A 1 96 ? -14.760 -4.643 1.787 1.00 97.88 96 LEU A O 1
ATOM 793 N N . ASP A 1 97 ? -16.324 -3.033 1.794 1.00 97.62 97 ASP A N 1
ATOM 794 C CA . ASP A 1 97 ? -17.315 -3.816 1.052 1.00 97.62 97 ASP A CA 1
ATOM 795 C C . ASP A 1 97 ? -16.871 -4.068 -0.387 1.00 97.62 97 ASP A C 1
ATOM 797 O O . ASP A 1 97 ? -16.950 -5.202 -0.868 1.00 97.62 97 ASP A O 1
ATOM 801 N N . ALA A 1 98 ? -16.308 -3.052 -1.045 1.00 97.31 98 ALA A N 1
ATOM 802 C CA . ALA A 1 98 ? -15.715 -3.213 -2.364 1.00 97.31 98 ALA A CA 1
ATOM 803 C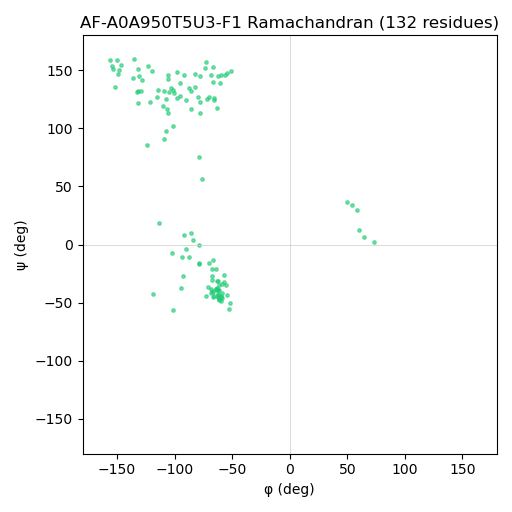 C . ALA A 1 98 ? -14.568 -4.236 -2.340 1.00 97.31 98 ALA A C 1
ATOM 805 O O . ALA A 1 98 ? -14.517 -5.123 -3.192 1.00 97.31 98 ALA A O 1
ATOM 806 N N . ALA A 1 99 ? -13.675 -4.165 -1.347 1.00 97.12 99 ALA A N 1
ATOM 807 C CA . ALA A 1 99 ? -12.550 -5.087 -1.229 1.00 97.12 99 ALA A CA 1
ATOM 808 C C . ALA A 1 99 ? -12.989 -6.543 -0.988 1.00 97.12 99 ALA A C 1
ATOM 810 O O . ALA A 1 99 ? -12.417 -7.447 -1.592 1.00 97.12 99 ALA A O 1
ATOM 811 N N . ARG A 1 100 ? -14.035 -6.786 -0.183 1.00 97.00 100 ARG A N 1
ATOM 812 C CA . ARG A 1 100 ? -14.573 -8.141 0.070 1.00 97.00 100 ARG A CA 1
ATOM 813 C C . ARG A 1 100 ? -15.134 -8.819 -1.180 1.00 97.00 100 ARG A C 1
ATOM 815 O O . ARG A 1 100 ? -15.096 -10.042 -1.273 1.00 97.00 100 ARG A O 1
ATOM 822 N N . MET A 1 101 ? -15.670 -8.038 -2.114 1.00 95.56 101 MET A N 1
ATOM 823 C CA . MET A 1 101 ? -16.300 -8.545 -3.339 1.00 95.56 101 MET A CA 1
ATOM 824 C C . MET A 1 101 ? -15.332 -8.613 -4.526 1.00 95.56 101 MET A C 1
ATOM 826 O O . MET A 1 101 ? -15.664 -9.179 -5.569 1.00 95.56 101 MET A O 1
ATOM 830 N N . ARG A 1 102 ? -14.144 -8.016 -4.396 1.00 93.69 102 ARG A N 1
ATOM 831 C CA . ARG A 1 102 ? -13.182 -7.872 -5.487 1.00 93.69 102 ARG A CA 1
ATOM 832 C C . ARG A 1 102 ? -12.357 -9.146 -5.669 1.00 93.69 102 ARG A C 1
ATOM 834 O O . ARG A 1 102 ? -11.809 -9.696 -4.719 1.00 93.69 102 ARG A O 1
ATOM 841 N N . TYR A 1 103 ? -12.184 -9.567 -6.921 1.00 95.38 103 TYR A N 1
ATOM 842 C CA . TYR A 1 103 ? -11.129 -10.516 -7.273 1.00 95.38 103 TYR A CA 1
ATOM 843 C C . TYR A 1 103 ? -9.760 -9.836 -7.156 1.00 95.38 103 TYR A C 1
ATOM 845 O O . TYR A 1 103 ? -9.545 -8.785 -7.760 1.00 95.38 103 TYR A O 1
ATOM 853 N N . ILE A 1 104 ? -8.836 -10.436 -6.402 1.00 95.81 104 ILE A N 1
ATOM 854 C CA . ILE A 1 104 ? -7.491 -9.892 -6.188 1.00 95.81 104 ILE A CA 1
ATOM 855 C C . ILE A 1 104 ? -6.490 -10.632 -7.087 1.00 95.81 104 ILE A C 1
ATOM 857 O O . ILE A 1 104 ? -6.103 -11.756 -6.753 1.00 95.81 104 ILE A O 1
ATOM 861 N N . PRO A 1 105 ? -6.056 -10.044 -8.219 1.00 94.75 105 PRO A N 1
ATOM 862 C CA . PRO A 1 105 ? -4.983 -10.619 -9.015 1.00 94.75 105 PRO A CA 1
ATOM 863 C C . PRO A 1 105 ? -3.631 -10.437 -8.318 1.00 94.75 105 PRO A C 1
ATOM 865 O O . PRO A 1 105 ? -3.421 -9.509 -7.533 1.00 94.75 105 PRO A O 1
ATOM 868 N N . THR A 1 106 ? -2.670 -11.287 -8.673 1.00 96.44 106 THR A N 1
ATOM 869 C CA . THR A 1 106 ? -1.267 -11.061 -8.320 1.00 96.44 106 THR A CA 1
ATOM 870 C C . THR A 1 106 ? -0.654 -10.017 -9.245 1.00 96.44 106 THR A C 1
ATOM 872 O O . THR A 1 106 ? -0.428 -10.278 -10.427 1.00 96.44 106 THR A O 1
ATOM 875 N N . HIS A 1 107 ? -0.304 -8.858 -8.700 1.00 94.69 107 HIS A N 1
ATOM 876 C CA . HIS A 1 107 ? 0.452 -7.839 -9.412 1.00 94.69 107 HIS A CA 1
ATOM 877 C C . HIS A 1 107 ? 1.935 -8.215 -9.463 1.00 94.69 107 HIS A C 1
ATOM 879 O O . HIS A 1 107 ? 2.593 -8.411 -8.437 1.00 94.69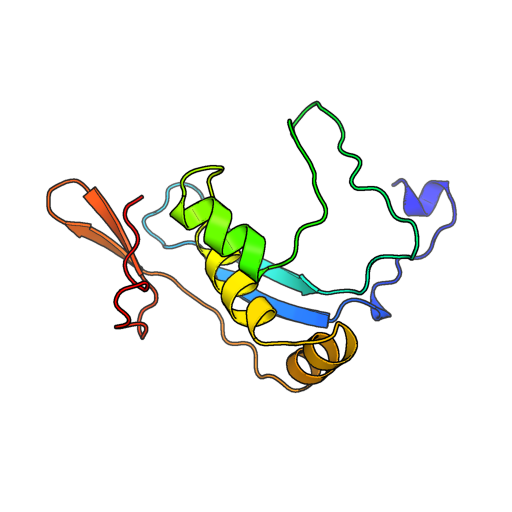 107 HIS A O 1
ATOM 885 N N . ARG A 1 108 ? 2.472 -8.301 -10.682 1.00 95.06 108 ARG A N 1
ATOM 886 C CA . ARG A 1 108 ? 3.884 -8.600 -10.955 1.00 95.06 108 ARG A CA 1
ATOM 887 C C . ARG A 1 108 ? 4.469 -7.484 -11.813 1.00 95.06 108 ARG A C 1
ATOM 889 O O . ARG A 1 108 ? 4.442 -7.593 -13.037 1.00 95.06 108 ARG A O 1
ATOM 896 N N . PRO A 1 109 ? 4.948 -6.393 -11.198 1.00 93.12 109 PRO A N 1
ATOM 897 C CA . PRO A 1 109 ? 5.566 -5.319 -11.950 1.00 93.12 109 PRO A CA 1
ATOM 898 C C . PRO A 1 109 ? 6.787 -5.830 -12.717 1.00 93.12 109 PRO A C 1
ATOM 900 O O . PRO A 1 109 ? 7.520 -6.706 -12.249 1.00 93.12 109 PRO A O 1
ATOM 903 N N . ILE A 1 110 ? 7.017 -5.256 -13.888 1.00 91.75 110 ILE A N 1
ATOM 904 C CA . ILE A 1 110 ? 8.172 -5.533 -14.728 1.00 91.75 110 ILE A CA 1
ATOM 905 C C . ILE A 1 110 ? 9.176 -4.411 -14.512 1.00 91.75 110 ILE A C 1
ATOM 907 O O . ILE A 1 110 ? 8.837 -3.231 -14.586 1.00 91.75 110 ILE A O 1
ATOM 911 N N . MET A 1 111 ? 10.422 -4.800 -14.253 1.00 91.06 111 MET A N 1
ATOM 912 C CA . MET A 1 111 ? 11.551 -3.883 -14.237 1.00 91.06 111 MET A CA 1
ATOM 913 C C . MET A 1 111 ? 12.231 -3.911 -15.605 1.00 91.06 111 MET A C 1
ATOM 915 O O . MET A 1 111 ? 12.604 -4.979 -16.083 1.00 91.06 111 MET A O 1
ATOM 919 N N . THR A 1 112 ? 12.430 -2.754 -16.225 1.00 90.06 112 THR A N 1
ATOM 920 C CA . THR A 1 112 ? 13.200 -2.608 -17.467 1.00 90.06 112 THR A CA 1
ATOM 921 C C . THR A 1 112 ? 14.335 -1.607 -17.274 1.00 90.06 112 THR 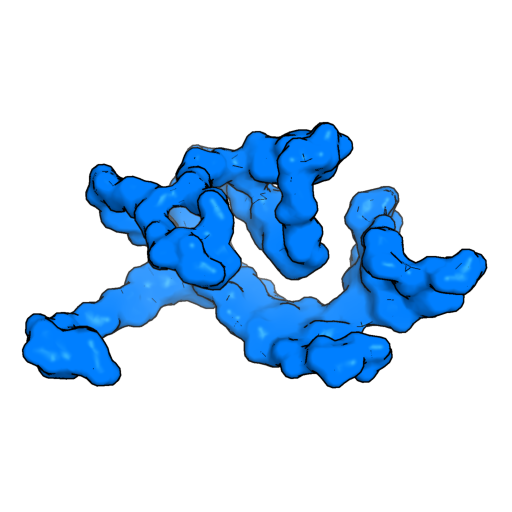A C 1
ATOM 923 O O . THR A 1 112 ? 14.267 -0.737 -16.409 1.00 90.06 112 THR A O 1
ATOM 926 N N . LEU A 1 113 ? 15.408 -1.741 -18.053 1.00 88.00 113 LEU A N 1
ATOM 927 C CA . LEU A 1 113 ? 16.508 -0.778 -18.081 1.00 88.00 113 LEU A CA 1
ATOM 928 C C . LEU A 1 113 ? 16.407 0.019 -19.385 1.00 88.00 113 LEU A C 1
ATOM 930 O O . LEU A 1 113 ? 16.520 -0.564 -20.462 1.00 88.00 113 LEU A O 1
ATOM 934 N N . LYS A 1 114 ? 16.190 1.332 -19.294 1.00 85.62 114 LYS A N 1
ATOM 935 C CA . LYS A 1 114 ? 16.169 2.255 -20.441 1.00 85.62 114 LYS A CA 1
ATOM 936 C C . LYS A 1 114 ? 17.035 3.465 -20.107 1.00 85.62 114 LYS A C 1
ATOM 938 O O . LYS A 1 114 ? 16.956 3.983 -18.999 1.00 85.62 114 LYS A O 1
ATOM 943 N N . ASP A 1 115 ? 17.919 3.859 -21.023 1.00 88.69 115 ASP A N 1
ATOM 944 C CA . ASP A 1 115 ? 18.842 4.997 -20.855 1.00 88.69 115 ASP A CA 1
ATOM 945 C C . ASP A 1 115 ? 19.637 4.984 -19.532 1.00 88.69 115 ASP A C 1
ATOM 947 O O . ASP A 1 115 ? 19.857 6.011 -18.890 1.00 88.69 115 ASP A O 1
ATOM 951 N N . GLY A 1 116 ? 20.038 3.789 -19.080 1.00 85.38 116 GLY A N 1
ATOM 952 C CA . GLY A 1 116 ? 20.764 3.593 -17.819 1.00 85.38 116 GLY A CA 1
ATOM 953 C C . GLY A 1 116 ? 19.918 3.750 -16.548 1.00 85.38 116 GLY A C 1
ATOM 954 O O . GLY A 1 116 ? 20.454 3.613 -15.450 1.00 85.38 116 GLY A O 1
ATOM 955 N N . LYS A 1 117 ? 18.609 3.995 -16.670 1.00 87.38 117 LYS A N 1
ATOM 956 C CA . LYS A 1 117 ? 17.661 4.109 -15.558 1.00 87.38 117 LYS A CA 1
ATOM 957 C C . LYS A 1 117 ? 16.776 2.877 -15.464 1.00 87.38 117 LYS A C 1
ATOM 959 O O . LYS A 1 117 ? 16.422 2.262 -16.473 1.00 87.38 117 LYS A O 1
ATOM 964 N N . ARG A 1 118 ? 16.422 2.507 -14.236 1.00 88.56 118 ARG A N 1
ATOM 965 C CA . ARG A 1 118 ? 15.491 1.413 -13.976 1.00 88.56 118 ARG A CA 1
ATOM 966 C C . ARG A 1 118 ? 14.071 1.954 -14.035 1.00 88.56 118 ARG A C 1
ATOM 968 O O . ARG A 1 118 ? 13.769 2.993 -13.459 1.00 88.56 118 ARG A O 1
ATOM 975 N N . HIS A 1 119 ? 13.223 1.242 -14.756 1.00 89.25 119 HIS A N 1
ATOM 976 C CA . HIS A 1 119 ? 11.833 1.585 -14.977 1.00 89.25 119 HIS A CA 1
ATOM 977 C C . HIS A 1 119 ? 10.943 0.457 -14.480 1.00 89.25 119 HIS A C 1
ATOM 979 O O . HIS A 1 119 ? 11.071 -0.674 -14.945 1.00 89.25 119 HIS A O 1
ATOM 985 N N . LEU A 1 120 ? 10.035 0.772 -13.568 1.00 90.50 120 LEU A N 1
ATOM 986 C CA . LEU A 1 120 ? 9.047 -0.142 -13.024 1.00 90.50 120 LEU A CA 1
ATOM 987 C C . LEU A 1 120 ? 7.679 0.172 -13.624 1.00 90.5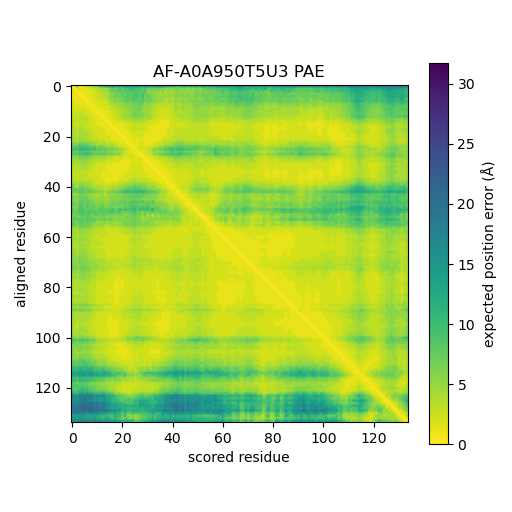0 120 LEU A C 1
ATOM 989 O O . LEU A 1 120 ? 7.272 1.331 -13.646 1.00 90.50 120 LEU A O 1
ATOM 993 N N . GLN A 1 121 ? 6.985 -0.852 -14.105 1.00 90.25 121 GLN A N 1
ATOM 994 C CA . GLN A 1 121 ? 5.641 -0.721 -14.667 1.00 90.25 121 GLN A CA 1
ATOM 995 C C . GLN A 1 121 ? 4.809 -1.967 -14.377 1.00 90.25 121 GLN A C 1
ATOM 997 O O . GLN A 1 121 ? 5.361 -3.058 -14.220 1.00 90.25 121 GLN A O 1
ATOM 1002 N N . LEU A 1 122 ? 3.485 -1.834 -14.330 1.00 89.31 122 LEU A N 1
ATOM 1003 C CA . LEU A 1 122 ? 2.607 -3.002 -14.402 1.00 89.31 122 LEU A CA 1
ATOM 1004 C C . LEU A 1 122 ? 2.509 -3.474 -15.867 1.00 89.31 122 LEU A C 1
ATOM 1006 O O . LEU A 1 122 ? 2.549 -2.633 -16.761 1.00 89.31 122 LEU A O 1
ATOM 1010 N N . PRO A 1 123 ? 2.402 -4.791 -16.134 1.00 84.00 123 PRO A N 1
ATOM 1011 C CA . PRO A 1 123 ? 2.362 -5.323 -17.501 1.00 84.00 123 PRO A CA 1
ATOM 1012 C C . PRO A 1 123 ? 1.260 -4.724 -18.385 1.00 84.00 123 PRO A C 1
ATOM 1014 O O . PRO A 1 123 ? 1.497 -4.524 -19.570 1.00 84.00 123 PRO A O 1
ATOM 1017 N N . ASP A 1 124 ? 0.105 -4.409 -17.790 1.00 79.94 124 ASP A N 1
ATOM 1018 C CA . ASP A 1 124 ? -1.104 -3.951 -18.489 1.00 79.94 124 ASP A CA 1
ATOM 1019 C C . ASP A 1 124 ? -1.477 -2.489 -18.148 1.00 79.94 124 ASP A C 1
ATOM 1021 O O . ASP A 1 124 ? -2.628 -2.086 -18.311 1.00 79.94 124 ASP A O 1
ATOM 1025 N N . ASP A 1 125 ? -0.538 -1.699 -17.609 1.00 78.31 125 ASP A N 1
ATOM 1026 C CA . ASP A 1 125 ? -0.769 -0.289 -17.258 1.00 78.31 125 ASP A CA 1
ATOM 1027 C C . ASP A 1 125 ? -0.020 0.642 -18.220 1.00 78.31 125 ASP A C 1
ATOM 1029 O O . ASP A 1 125 ? 1.130 1.016 -17.989 1.00 78.31 125 ASP A O 1
ATOM 1033 N N . ASP A 1 126 ? -0.710 1.032 -19.292 1.00 69.62 126 ASP A N 1
ATOM 1034 C CA . ASP A 1 12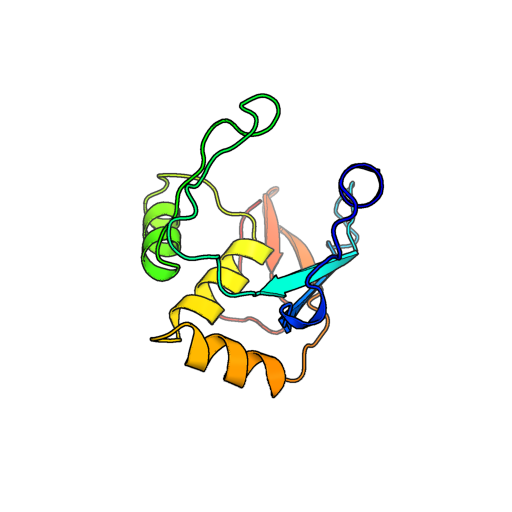6 ? -0.230 2.014 -20.271 1.00 69.62 126 ASP A CA 1
ATOM 1035 C C . ASP A 1 126 ? -0.530 3.467 -19.853 1.00 69.62 126 ASP A C 1
ATOM 1037 O O . ASP A 1 126 ? -0.411 4.396 -20.660 1.00 69.62 126 ASP A O 1
ATOM 1041 N N . SER A 1 127 ? -0.974 3.701 -18.612 1.00 71.25 127 SER A N 1
ATOM 1042 C CA . SER A 1 127 ? -1.271 5.058 -18.163 1.00 71.25 127 SER A CA 1
ATOM 1043 C C . SER A 1 127 ? 0.003 5.915 -18.083 1.00 71.25 127 SER A C 1
ATOM 1045 O O . SER A 1 127 ? 1.095 5.400 -17.827 1.00 71.25 127 SER A O 1
ATOM 1047 N N . PRO A 1 128 ? -0.107 7.250 -18.236 1.00 62.91 128 PRO A N 1
ATOM 1048 C CA . PRO A 1 128 ? 1.039 8.151 -18.083 1.00 62.91 128 PRO A CA 1
ATOM 1049 C C . PRO A 1 128 ? 1.725 8.050 -16.711 1.00 62.91 128 PRO A C 1
ATOM 1051 O O . PRO A 1 128 ? 2.916 8.331 -16.599 1.00 62.91 128 PRO A O 1
ATOM 1054 N N . ASP A 1 129 ? 0.975 7.632 -15.685 1.00 66.38 129 ASP A N 1
ATOM 1055 C CA . ASP A 1 129 ? 1.444 7.430 -14.310 1.00 66.38 129 ASP A CA 1
ATOM 1056 C C . ASP A 1 129 ? 1.958 5.991 -14.059 1.00 66.38 129 ASP A C 1
ATOM 1058 O O . ASP A 1 129 ? 2.445 5.689 -12.966 1.00 66.38 129 ASP A O 1
ATOM 1062 N N . GLY A 1 130 ? 1.849 5.097 -15.050 1.00 68.25 130 GLY A N 1
ATOM 1063 C CA . GLY A 1 130 ? 2.186 3.672 -14.959 1.00 68.25 130 GLY A CA 1
ATOM 1064 C C . GLY A 1 130 ? 3.683 3.362 -15.051 1.00 68.25 130 GLY A C 1
ATOM 1065 O O . GLY A 1 130 ? 4.107 2.277 -14.653 1.00 68.25 130 GLY A O 1
ATOM 1066 N N . LEU A 1 131 ? 4.504 4.313 -15.519 1.00 75.94 131 LEU A N 1
ATOM 1067 C CA . LEU A 1 131 ? 5.954 4.153 -15.665 1.00 75.94 131 LEU A CA 1
ATOM 1068 C C . LEU A 1 131 ? 6.724 4.914 -14.579 1.00 75.94 131 LEU A C 1
ATOM 1070 O O . LEU A 1 131 ? 6.783 6.142 -14.578 1.00 75.94 131 LEU A O 1
ATOM 1074 N N . TRP A 1 132 ? 7.391 4.178 -13.694 1.00 82.25 132 TRP A N 1
ATOM 1075 C CA . TRP A 1 132 ? 8.138 4.736 -12.567 1.00 82.25 132 TRP A CA 1
ATOM 1076 C C . TRP A 1 132 ? 9.633 4.594 -12.760 1.00 82.25 132 TRP A C 1
ATOM 1078 O O . TRP A 1 132 ? 10.117 3.511 -13.064 1.00 82.25 132 TRP A O 1
ATOM 1088 N N . ILE A 1 133 ? 10.378 5.672 -12.536 1.00 77.38 133 ILE A N 1
ATOM 1089 C CA . ILE A 1 133 ? 11.842 5.637 -12.530 1.00 77.38 133 ILE A CA 1
ATOM 1090 C C . ILE A 1 133 ? 12.306 5.343 -11.102 1.00 77.38 133 ILE A C 1
ATOM 1092 O O . ILE A 1 133 ? 11.927 6.071 -10.183 1.00 77.38 133 ILE A O 1
ATOM 1096 N N . VAL A 1 134 ? 13.114 4.294 -10.931 1.00 73.88 134 VAL A N 1
ATOM 1097 C CA . VAL A 1 134 ? 13.599 3.789 -9.631 1.00 73.88 134 VAL A CA 1
ATOM 1098 C C . VAL A 1 134 ? 15.116 3.694 -9.563 1.00 73.88 134 VAL A C 1
ATOM 1100 O O . VAL A 1 134 ? 15.767 3.569 -10.625 1.00 73.88 134 VAL A O 1
#

Foldseek 3Di:
DVCVVVVHDDPCVQWFWAEWEWEAPPDPDIDGDTDTDGDDDPPDDQDDPCPPDVDGDDDQLVVVLVCCVVVVDPDDPVRNVSSVVRNVDPDPVRSRVCRNPDDYDYFYWYWDADPNWIWTATPPDPDPVRIDTD

Solvent-accessible surface area (backbone atoms only — not comparable to full-atom values): 8453 Å² total; per-residue (Å²): 108,68,48,67,78,71,73,51,79,82,72,62,88,57,53,38,67,62,44,35,42,36,50,31,87,90,43,97,71,70,48,83,44,80,40,67,47,63,86,76,66,84,92,68,74,60,78,71,86,66,76,89,44,91,79,66,74,90,72,57,40,57,59,50,55,49,36,38,77,69,65,73,49,92,71,56,70,72,56,48,56,50,30,56,61,54,47,74,46,94,45,72,66,56,47,51,55,53,36,72,72,49,85,72,64,78,42,58,39,44,72,46,80,54,97,92,38,38,34,41,27,46,87,88,42,87,51,91,84,29,65,39,82,102

Nearest PDB structures (foldseek):
  3qsj-assembly1_A  TM=8.797E-01  e=7.011E-02  Alicyclobacillus acidocaldarius subsp. acidocaldarius DSM 446
  1i5c-assembly1_B  TM=3.413E-01  e=5.401E+00  Thermotoga maritima
  8oyq-assembly2_A  TM=3.692E-01  e=9.519E+00  Thermotoga maritima

Secondary structure (DSSP, 8-state):
-HHHHTTPPP-GGG-EEEEEEE--TTSSS--EEEEEE-PPPTT------SSS-S------HHHHHHHHHTTSS---HHHHHHHHHHTT-SSHHHHHHHHHHS---EE-PEEEEETTEEEEE-TT--STTS-EE-

Mean predicted aligned error: 4.69 Å

pLDDT: mean 91.99, std 6.82, range [62.91, 97.88]